Protein AF-A0A1M6HQH8-F1 (afdb_monomer_lite)

pLDDT: mean 70.28, std 17.82, range [41.41, 91.12]

Radius of gyration: 16.81 Å; chains: 1; bounding box: 34×19×58 Å

Structure (mmCIF, N/CA/C/O backbone):
data_AF-A0A1M6HQH8-F1
#
_entry.id   AF-A0A1M6HQH8-F1
#
loop_
_atom_site.group_PDB
_atom_site.id
_atom_site.type_symbol
_atom_site.label_atom_id
_atom_site.label_alt_id
_atom_site.label_comp_id
_atom_site.label_asym_id
_atom_site.label_entity_id
_atom_site.label_seq_id
_atom_site.pdbx_PDB_ins_code
_atom_site.Cartn_x
_atom_site.Cartn_y
_atom_site.Cartn_z
_atom_site.occupancy
_atom_site.B_iso_or_equiv
_atom_site.auth_seq_id
_atom_site.auth_comp_id
_atom_site.auth_asym_id
_atom_site.auth_atom_id
_atom_site.pdbx_PDB_model_num
ATOM 1 N N . MET A 1 1 ? -3.963 -12.578 -4.830 1.00 70.62 1 MET A N 1
ATOM 2 C CA . MET A 1 1 ? -4.126 -11.410 -3.934 1.00 70.62 1 MET A CA 1
ATOM 3 C C . MET A 1 1 ? -4.107 -11.902 -2.500 1.00 70.62 1 MET A C 1
ATOM 5 O O . MET A 1 1 ? -4.695 -12.945 -2.244 1.00 70.62 1 MET A O 1
ATOM 9 N N . VAL A 1 2 ? -3.427 -11.198 -1.598 1.00 86.25 2 VAL A N 1
ATOM 10 C CA . VAL A 1 2 ? -3.323 -11.579 -0.179 1.00 86.25 2 VAL A CA 1
ATOM 11 C C . VAL A 1 2 ? -3.893 -10.450 0.672 1.00 86.25 2 VAL A C 1
ATOM 13 O O . VAL A 1 2 ? -3.660 -9.284 0.361 1.00 86.25 2 VAL A O 1
ATOM 16 N N . LYS A 1 3 ? -4.661 -10.776 1.716 1.00 90.88 3 LYS A N 1
ATOM 17 C CA . LYS A 1 3 ? -5.116 -9.781 2.696 1.00 90.88 3 LYS A CA 1
ATOM 18 C C . LYS A 1 3 ? -3.959 -9.444 3.628 1.00 90.88 3 LYS A C 1
ATOM 20 O O . LYS A 1 3 ? -3.334 -10.352 4.169 1.00 90.88 3 LYS A O 1
ATOM 25 N N . VAL A 1 4 ? -3.684 -8.161 3.807 1.00 88.19 4 VAL A N 1
ATOM 26 C CA . VAL A 1 4 ? -2.585 -7.665 4.640 1.00 88.19 4 VAL A CA 1
ATOM 27 C C . VAL A 1 4 ? -3.087 -6.568 5.566 1.00 88.19 4 VAL A C 1
ATOM 29 O O . VAL A 1 4 ? -4.059 -5.881 5.255 1.00 88.19 4 VAL A O 1
ATOM 32 N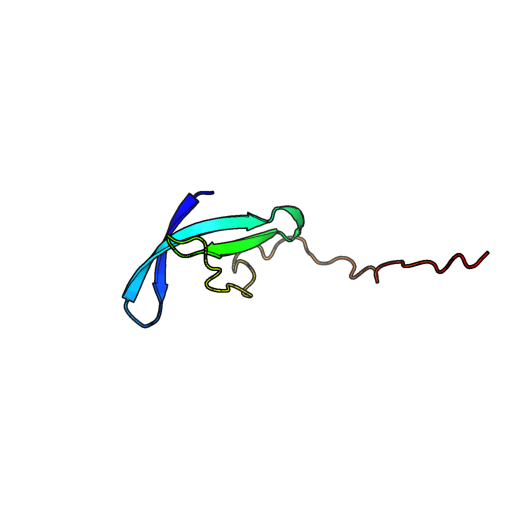 N . LYS A 1 5 ? -2.407 -6.397 6.697 1.00 90.50 5 LYS A N 1
ATOM 33 C CA . LYS A 1 5 ? -2.544 -5.218 7.551 1.00 90.50 5 LYS A CA 1
ATOM 34 C C . LYS A 1 5 ? -1.227 -4.459 7.503 1.00 90.50 5 LYS A C 1
ATOM 36 O O . LYS A 1 5 ? -0.178 -5.087 7.625 1.00 90.50 5 LYS A O 1
ATOM 41 N N . PHE A 1 6 ? -1.274 -3.154 7.290 1.00 84.75 6 PHE A N 1
ATOM 42 C CA . PHE A 1 6 ? -0.088 -2.299 7.258 1.00 84.75 6 PHE A CA 1
ATOM 43 C C . PHE A 1 6 ? -0.378 -0.993 7.990 1.00 84.75 6 PHE A C 1
ATOM 45 O O . PHE A 1 6 ? -1.525 -0.557 8.081 1.00 84.75 6 PHE A O 1
ATOM 52 N N . GLU A 1 7 ? 0.665 -0.382 8.533 1.00 85.06 7 GLU A N 1
ATOM 53 C CA . GLU A 1 7 ? 0.560 0.913 9.193 1.00 85.06 7 GLU A CA 1
ATOM 54 C C . GLU A 1 7 ? 0.652 2.038 8.162 1.00 85.06 7 GLU A C 1
ATOM 56 O O . GLU A 1 7 ? 1.536 2.058 7.305 1.00 85.06 7 GLU A O 1
ATOM 61 N N . MET A 1 8 ? -0.287 2.976 8.234 1.00 79.94 8 MET A N 1
ATOM 62 C CA . MET A 1 8 ? -0.316 4.181 7.418 1.00 79.94 8 MET A CA 1
ATOM 63 C C . MET A 1 8 ? -0.868 5.327 8.263 1.00 79.94 8 MET A C 1
ATOM 65 O O . MET A 1 8 ? -1.981 5.235 8.777 1.00 79.94 8 MET A O 1
ATOM 69 N N . ASN A 1 9 ? -0.107 6.418 8.386 1.00 83.69 9 ASN A N 1
ATOM 70 C CA . ASN A 1 9 ? -0.474 7.586 9.200 1.00 83.69 9 ASN A CA 1
ATOM 71 C C . ASN A 1 9 ? -0.817 7.212 10.658 1.00 83.69 9 ASN A C 1
ATOM 73 O O . ASN A 1 9 ? -1.882 7.582 11.153 1.00 83.69 9 ASN A O 1
ATOM 77 N N . ASP A 1 10 ? 0.043 6.410 11.299 1.00 87.12 10 ASP A N 1
ATOM 78 C CA . ASP A 1 10 ? -0.129 5.886 12.667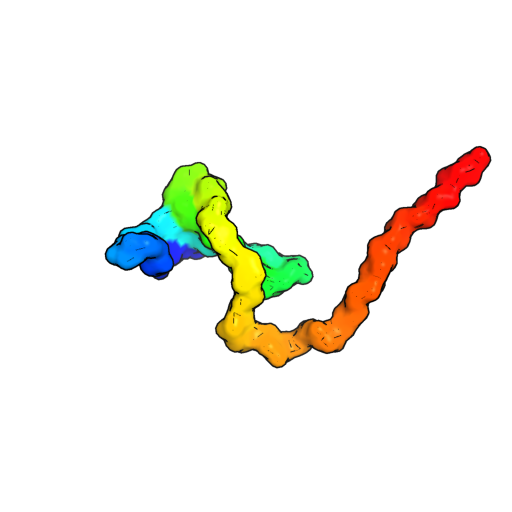 1.00 87.12 10 ASP A CA 1
ATOM 79 C C . ASP A 1 10 ? -1.423 5.084 12.893 1.00 87.12 10 ASP A C 1
ATOM 81 O O . ASP A 1 10 ? -1.883 4.895 14.020 1.00 87.12 10 ASP A O 1
ATOM 85 N N . LYS A 1 11 ? -2.035 4.594 11.810 1.00 86.00 11 LYS A N 1
ATOM 86 C CA . LYS A 1 11 ? -3.214 3.730 11.850 1.00 86.00 11 LYS A CA 1
ATOM 87 C C . LYS A 1 11 ? -2.923 2.419 11.148 1.00 86.00 11 LYS A C 1
ATOM 89 O O . LYS A 1 11 ? -2.377 2.396 10.048 1.00 86.00 11 LYS A O 1
ATOM 94 N N . VAL A 1 12 ? -3.350 1.321 11.762 1.00 88.12 12 VAL A N 1
ATOM 95 C CA . VAL A 1 12 ? -3.342 0.007 11.119 1.00 88.12 12 VAL A CA 1
ATOM 96 C C . VAL A 1 12 ? -4.514 -0.049 10.145 1.00 88.12 12 VAL A C 1
ATOM 98 O O . VAL A 1 12 ? -5.674 0.027 10.551 1.00 88.12 12 VAL A O 1
ATOM 101 N N . VAL A 1 13 ? -4.208 -0.178 8.860 1.00 87.19 13 VAL A N 1
ATOM 102 C CA . VAL A 1 13 ? -5.184 -0.278 7.777 1.00 87.19 13 VAL A CA 1
ATOM 103 C C . VAL A 1 13 ? -5.184 -1.706 7.243 1.00 87.19 13 VAL A C 1
ATOM 105 O O . VAL A 1 13 ? -4.131 -2.307 7.020 1.00 87.19 13 VAL A O 1
ATOM 108 N N . GLU A 1 14 ? -6.378 -2.264 7.040 1.00 90.69 14 GLU A N 1
ATOM 109 C CA . GLU A 1 14 ? -6.547 -3.539 6.346 1.00 90.69 14 GLU A CA 1
ATOM 110 C C . GLU A 1 14 ? -6.688 -3.308 4.841 1.00 90.69 14 GLU A C 1
ATOM 112 O O . GLU A 1 14 ? -7.451 -2.453 4.384 1.00 90.69 14 GLU A O 1
ATOM 117 N N . GLY A 1 15 ? -5.969 -4.104 4.059 1.00 90.50 15 GLY A N 1
ATOM 118 C CA . GLY A 1 15 ? -5.986 -3.990 2.613 1.00 90.50 15 GLY A CA 1
ATOM 119 C C . GLY A 1 15 ? -5.555 -5.263 1.905 1.00 90.50 15 GLY A C 1
ATOM 120 O O . GLY A 1 15 ? -5.528 -6.364 2.466 1.00 90.50 15 GLY A O 1
ATOM 121 N N . LYS A 1 16 ? -5.242 -5.113 0.624 1.00 91.12 16 LYS A N 1
ATOM 122 C CA . LYS A 1 16 ? -4.855 -6.203 -0.268 1.00 91.12 16 LYS A CA 1
ATOM 123 C C . LYS A 1 16 ? -3.477 -5.927 -0.844 1.00 91.12 16 LYS A C 1
ATOM 125 O O . LYS A 1 16 ? -3.188 -4.830 -1.305 1.00 91.12 16 LYS A O 1
ATOM 130 N N . ALA A 1 17 ? -2.649 -6.958 -0.875 1.00 88.00 17 ALA A N 1
ATOM 131 C CA . ALA A 1 17 ? -1.363 -6.943 -1.542 1.00 88.00 17 ALA A CA 1
ATOM 132 C C . ALA A 1 17 ? -1.425 -7.785 -2.823 1.00 88.00 17 ALA A C 1
ATOM 134 O O . ALA A 1 17 ? -1.924 -8.922 -2.831 1.00 88.00 17 ALA A O 1
ATOM 135 N N . VAL A 1 18 ? -0.916 -7.222 -3.917 1.00 87.06 18 VAL A N 1
ATOM 136 C CA . VAL A 1 18 ? -0.809 -7.889 -5.217 1.00 87.06 18 VAL A CA 1
ATOM 137 C C . VAL A 1 18 ? 0.633 -7.818 -5.689 1.00 87.06 18 VAL A C 1
ATOM 139 O O . VAL A 1 18 ? 1.163 -6.737 -5.941 1.00 87.06 18 VAL A O 1
ATOM 142 N N . LEU A 1 19 ? 1.261 -8.985 -5.813 1.00 84.81 19 LEU A N 1
ATOM 143 C CA . LEU A 1 19 ? 2.589 -9.111 -6.397 1.00 84.81 19 LEU A CA 1
ATOM 144 C C . LEU A 1 19 ? 2.478 -8.968 -7.915 1.00 84.81 19 LEU A C 1
ATOM 146 O O . LEU A 1 19 ? 1.705 -9.686 -8.549 1.00 84.81 19 LEU A O 1
ATOM 150 N N . ASN A 1 20 ? 3.264 -8.067 -8.491 1.00 80.94 20 ASN A N 1
ATOM 151 C CA . ASN A 1 20 ? 3.507 -8.020 -9.919 1.00 80.94 20 ASN A CA 1
ATOM 152 C C . ASN A 1 20 ? 4.760 -8.859 -10.228 1.00 80.94 20 ASN A C 1
ATOM 154 O O . ASN A 1 20 ? 5.875 -8.403 -9.952 1.00 80.94 20 ASN A O 1
ATOM 158 N N . PRO A 1 21 ? 4.612 -10.076 -10.781 1.00 80.81 21 PRO A N 1
ATOM 159 C CA . PRO A 1 21 ? 5.745 -10.966 -11.023 1.00 80.81 21 PRO A CA 1
ATOM 160 C C . PRO A 1 21 ? 6.709 -10.414 -12.079 1.00 80.81 21 PRO A C 1
ATOM 162 O O . PRO A 1 21 ? 7.910 -10.637 -11.966 1.00 80.81 21 PRO A O 1
ATOM 165 N N . GLN A 1 22 ? 6.210 -9.644 -13.054 1.00 79.31 22 GLN A N 1
ATOM 166 C CA . GLN A 1 22 ? 7.026 -9.068 -14.127 1.00 79.31 22 GLN A CA 1
ATOM 167 C C . GLN A 1 22 ? 8.063 -8.080 -13.583 1.00 79.31 22 GLN A C 1
ATOM 169 O O . GLN A 1 22 ? 9.220 -8.096 -13.990 1.00 79.31 22 GLN A O 1
ATOM 174 N N . TYR A 1 23 ? 7.645 -7.224 -12.651 1.00 77.19 23 TYR A N 1
ATOM 175 C CA . TYR A 1 23 ? 8.495 -6.176 -12.078 1.00 77.19 23 TYR A CA 1
ATOM 176 C C . TYR A 1 23 ? 9.020 -6.523 -10.685 1.00 77.19 23 TYR A C 1
ATOM 178 O O . TYR A 1 23 ? 9.659 -5.684 -10.057 1.00 77.19 23 TYR A O 1
ATOM 186 N N . LYS A 1 24 ? 8.726 -7.734 -10.188 1.00 78.94 24 LYS A N 1
ATOM 187 C CA . LYS A 1 24 ? 9.021 -8.181 -8.818 1.00 78.94 24 LYS A CA 1
ATOM 188 C C . LYS A 1 24 ? 8.640 -7.122 -7.762 1.00 78.94 24 LYS A C 1
ATOM 190 O O . LYS A 1 24 ? 9.355 -6.932 -6.784 1.00 78.94 24 LYS A O 1
ATOM 195 N N . ASN A 1 25 ? 7.530 -6.403 -7.969 1.00 79.69 25 ASN A N 1
ATOM 196 C CA . ASN A 1 25 ? 7.067 -5.353 -7.056 1.00 79.69 25 ASN A CA 1
ATOM 197 C C . ASN A 1 25 ? 5.749 -5.738 -6.383 1.00 79.69 25 ASN A C 1
ATOM 199 O O . ASN A 1 25 ? 4.940 -6.477 -6.942 1.00 79.69 25 ASN A O 1
ATOM 203 N N . LEU A 1 26 ? 5.534 -5.247 -5.165 1.00 82.62 26 LEU A N 1
ATOM 204 C CA . LEU A 1 26 ? 4.282 -5.438 -4.445 1.00 82.62 26 LEU A CA 1
ATOM 205 C C . LEU A 1 26 ? 3.466 -4.157 -4.534 1.00 82.62 26 LEU A C 1
ATOM 207 O O . LEU A 1 26 ? 3.971 -3.083 -4.221 1.00 82.62 26 LEU A O 1
ATOM 211 N N . ASN A 1 27 ? 2.208 -4.275 -4.942 1.00 85.88 27 ASN A N 1
ATOM 212 C CA . ASN A 1 27 ? 1.251 -3.179 -4.933 1.00 85.88 27 ASN A CA 1
ATOM 213 C C . ASN A 1 27 ? 0.293 -3.358 -3.757 1.00 85.88 27 ASN A C 1
ATOM 215 O O . ASN A 1 27 ? -0.335 -4.413 -3.629 1.00 85.88 27 ASN A O 1
ATOM 219 N N . LEU A 1 28 ? 0.182 -2.325 -2.922 1.00 87.25 28 LEU A N 1
ATOM 220 C CA . LEU A 1 28 ? -0.808 -2.257 -1.852 1.00 87.25 28 LEU A CA 1
ATOM 221 C C . LEU A 1 28 ? -2.065 -1.523 -2.312 1.00 87.25 28 LEU A C 1
ATOM 223 O O . LEU A 1 28 ? -2.003 -0.477 -2.967 1.00 87.25 28 LEU A O 1
ATOM 227 N N . TYR A 1 29 ? -3.196 -2.083 -1.915 1.00 88.44 29 TYR A N 1
ATOM 228 C CA . TYR A 1 29 ? -4.527 -1.562 -2.153 1.00 88.44 29 TYR A CA 1
ATOM 229 C C . TYR A 1 29 ? -5.293 -1.510 -0.837 1.00 88.44 29 TYR A C 1
ATOM 231 O O . TYR A 1 29 ? -5.091 -2.368 0.026 1.00 88.44 29 TYR A O 1
ATOM 239 N N . ASP A 1 30 ? -6.188 -0.540 -0.694 1.00 87.88 30 ASP A N 1
ATOM 240 C CA . ASP A 1 30 ? -7.186 -0.564 0.373 1.00 87.88 30 ASP A CA 1
ATOM 241 C C . ASP A 1 30 ? -8.252 -1.653 0.121 1.00 87.88 30 ASP A C 1
ATOM 243 O O . ASP A 1 30 ? -8.170 -2.475 -0.804 1.00 87.88 30 ASP A O 1
ATOM 247 N N . SER A 1 31 ? -9.265 -1.686 0.983 1.00 86.56 31 SER A N 1
ATOM 248 C CA . SER A 1 31 ? -10.389 -2.616 0.852 1.00 86.56 31 SER A CA 1
ATOM 249 C C . SER A 1 31 ? -11.193 -2.389 -0.436 1.00 86.56 31 SER A C 1
ATOM 251 O O . SER A 1 31 ? -11.605 -3.371 -1.073 1.00 86.56 31 SER A O 1
ATOM 253 N N . ASP A 1 32 ? -11.302 -1.127 -0.853 1.00 88.56 32 ASP A N 1
ATOM 254 C CA . ASP A 1 32 ? -12.015 -0.632 -2.033 1.00 88.56 32 ASP A CA 1
ATOM 255 C C . ASP A 1 32 ? -11.201 -0.746 -3.339 1.00 88.56 32 ASP A C 1
ATOM 257 O O . ASP A 1 32 ? -11.665 -0.327 -4.396 1.00 88.56 32 ASP A O 1
ATOM 261 N N . MET A 1 33 ? -10.017 -1.376 -3.300 1.00 86.06 33 MET A N 1
ATOM 262 C CA . 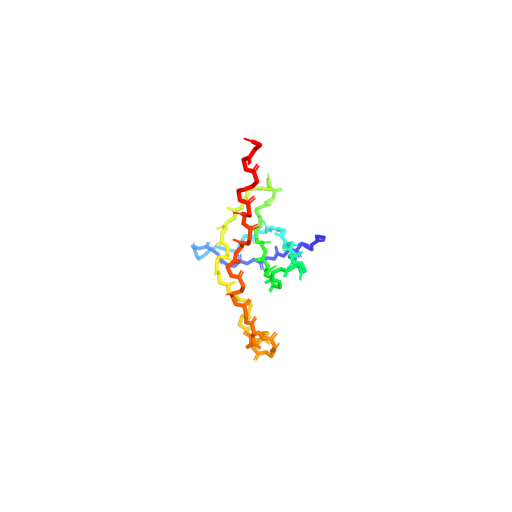MET A 1 33 ? -9.090 -1.533 -4.433 1.00 86.06 33 MET A CA 1
ATOM 263 C C . MET A 1 33 ? -8.470 -0.221 -4.950 1.00 86.06 33 MET A C 1
ATOM 265 O O . MET A 1 33 ? -7.911 -0.200 -6.051 1.00 86.06 33 MET A O 1
ATOM 269 N N . ASN A 1 34 ? -8.460 0.849 -4.154 1.00 85.38 34 ASN A N 1
ATOM 270 C CA . ASN A 1 34 ? -7.665 2.035 -4.453 1.00 85.38 34 ASN A CA 1
ATOM 271 C C . ASN A 1 34 ? -6.195 1.765 -4.131 1.00 85.38 34 ASN A C 1
ATOM 273 O O . ASN A 1 34 ? -5.845 1.253 -3.065 1.00 85.38 34 ASN A O 1
ATOM 277 N N . ARG A 1 35 ? -5.309 2.107 -5.070 1.00 83.81 35 ARG A N 1
ATOM 278 C CA . ARG A 1 35 ? -3.864 1.910 -4.914 1.00 83.81 35 ARG A CA 1
ATOM 279 C C . ARG A 1 35 ? -3.325 2.894 -3.875 1.00 83.81 35 ARG A C 1
ATOM 281 O O . ARG A 1 35 ? -3.328 4.096 -4.114 1.00 83.81 35 ARG A O 1
ATOM 288 N N . ILE A 1 36 ? -2.787 2.372 -2.775 1.00 82.12 36 ILE A N 1
ATOM 289 C CA . ILE A 1 36 ? -2.203 3.176 -1.683 1.00 82.12 3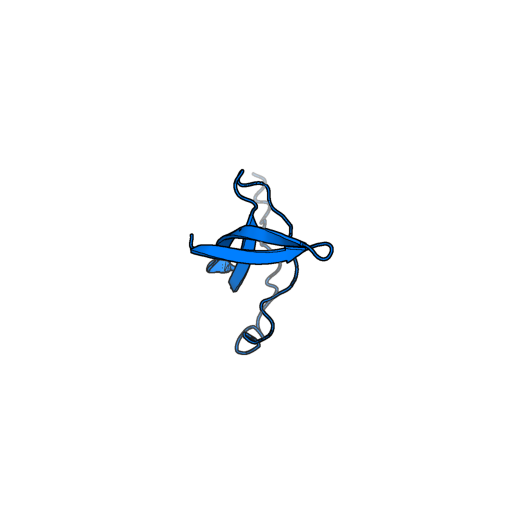6 ILE A CA 1
ATOM 290 C C . ILE A 1 36 ? -0.783 3.674 -2.019 1.00 82.12 36 ILE A C 1
ATOM 292 O O . ILE A 1 36 ? -0.280 4.607 -1.406 1.00 82.12 36 ILE A O 1
ATOM 296 N N . ASN A 1 37 ? -0.196 3.135 -3.093 1.00 61.94 37 ASN A N 1
ATOM 297 C CA . ASN A 1 37 ? 1.096 3.495 -3.678 1.00 61.94 37 ASN A CA 1
ATOM 298 C C . ASN A 1 37 ? 2.311 3.051 -2.843 1.00 61.94 37 ASN A C 1
ATOM 300 O O . ASN A 1 37 ? 2.764 3.718 -1.920 1.00 61.94 37 ASN A O 1
ATOM 304 N N . THR A 1 38 ? 2.892 1.922 -3.247 1.00 61.00 38 THR A N 1
ATOM 305 C CA . THR A 1 38 ? 4.185 1.416 -2.779 1.00 61.00 38 THR A CA 1
ATOM 306 C C . THR A 1 38 ? 5.177 1.441 -3.933 1.00 61.00 38 THR A C 1
ATOM 308 O O . THR A 1 38 ? 5.528 0.414 -4.503 1.00 61.00 38 THR A O 1
ATOM 311 N N . ASN A 1 39 ? 5.664 2.631 -4.287 1.00 56.75 39 ASN A N 1
ATOM 312 C CA . ASN A 1 39 ? 6.817 2.761 -5.187 1.00 56.75 39 ASN A CA 1
ATOM 313 C C . ASN A 1 39 ? 8.129 2.246 -4.555 1.00 56.75 39 ASN A C 1
ATOM 315 O O . ASN A 1 39 ? 9.181 2.316 -5.186 1.00 56.75 39 ASN A O 1
ATOM 319 N N . LYS A 1 40 ? 8.093 1.728 -3.319 1.00 56.28 40 LYS A N 1
ATOM 320 C CA . LYS A 1 40 ? 9.234 1.049 -2.712 1.00 56.28 40 LYS A CA 1
ATOM 321 C C . LYS A 1 40 ? 9.362 -0.362 -3.282 1.00 56.28 40 LYS A C 1
ATOM 323 O O . LYS A 1 40 ? 8.434 -1.165 -3.195 1.00 56.28 40 LYS A O 1
ATOM 328 N N . ALA A 1 41 ? 10.530 -0.645 -3.856 1.00 54.06 41 ALA A N 1
ATOM 329 C CA . ALA A 1 41 ? 10.964 -2.011 -4.111 1.00 54.06 41 ALA A CA 1
ATOM 330 C C . ALA A 1 41 ? 10.936 -2.802 -2.793 1.00 54.06 41 ALA A C 1
ATOM 332 O O . ALA A 1 41 ? 11.112 -2.228 -1.718 1.00 54.06 41 ALA A O 1
ATOM 333 N N . LEU A 1 42 ? 10.678 -4.107 -2.875 1.00 55.25 42 LEU A N 1
ATOM 334 C CA . LEU A 1 42 ? 10.709 -4.993 -1.715 1.00 55.25 42 LEU A CA 1
ATOM 335 C C . LEU A 1 42 ? 12.142 -5.012 -1.151 1.00 55.25 42 LEU A C 1
ATOM 337 O O . LEU A 1 42 ? 13.016 -5.664 -1.725 1.00 55.25 42 LEU A O 1
ATOM 341 N N . GLU A 1 43 ? 12.393 -4.276 -0.061 1.00 50.03 43 GLU A N 1
ATOM 342 C CA . GLU A 1 43 ? 13.651 -4.368 0.691 1.00 50.03 43 GLU A CA 1
ATOM 343 C C . GLU A 1 43 ? 13.808 -5.821 1.161 1.00 50.03 43 GLU A C 1
ATOM 345 O O . GLU A 1 43 ? 12.955 -6.351 1.872 1.00 50.03 43 GLU A O 1
ATOM 350 N N . GLY A 1 44 ? 14.855 -6.495 0.676 1.00 48.28 44 GLY A N 1
ATOM 351 C CA . GLY A 1 44 ? 15.088 -7.926 0.902 1.00 48.28 44 GLY A CA 1
ATOM 352 C C . GLY A 1 44 ? 14.948 -8.827 -0.3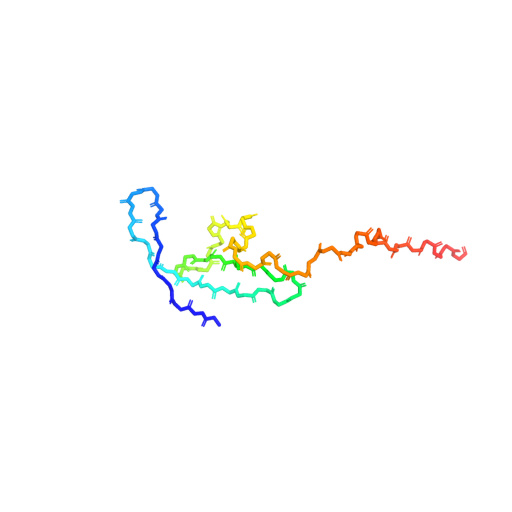33 1.00 48.28 44 GLY A C 1
ATOM 353 O O . GLY A 1 44 ? 15.313 -9.995 -0.254 1.00 48.28 44 GLY A O 1
ATOM 354 N N . MET A 1 45 ? 14.510 -8.311 -1.491 1.00 48.31 45 MET A N 1
ATOM 355 C CA . MET A 1 45 ? 14.677 -8.985 -2.797 1.00 48.31 45 MET A CA 1
ATOM 356 C C . MET A 1 45 ? 15.884 -8.429 -3.578 1.00 48.31 45 MET A C 1
ATOM 358 O O . MET A 1 45 ? 15.851 -8.323 -4.802 1.00 48.31 45 MET A O 1
ATOM 362 N N . GLU A 1 46 ? 16.966 -8.063 -2.885 1.00 46.25 46 GLU A N 1
ATOM 363 C CA . GLU A 1 46 ? 18.206 -7.527 -3.482 1.00 46.25 46 GLU A CA 1
ATOM 364 C C . GLU A 1 46 ? 19.112 -8.597 -4.113 1.00 46.25 46 GLU A C 1
ATOM 366 O O . GLU A 1 46 ? 20.327 -8.430 -4.220 1.00 46.25 46 GLU A O 1
ATOM 371 N N . GLN A 1 47 ? 18.545 -9.705 -4.579 1.00 47.31 47 GLN A N 1
ATOM 372 C CA . GLN A 1 47 ? 19.272 -10.624 -5.439 1.00 47.31 47 GLN A CA 1
ATOM 373 C C . GLN A 1 47 ? 18.577 -10.661 -6.803 1.00 47.31 47 GLN A C 1
ATOM 375 O O . GLN A 1 47 ? 17.405 -11.006 -6.924 1.00 47.31 47 GLN A O 1
ATOM 380 N N . GLU A 1 48 ? 19.349 -10.283 -7.828 1.00 45.28 48 GLU A N 1
ATOM 381 C CA . GLU A 1 48 ? 19.092 -10.495 -9.262 1.00 45.28 48 GLU A CA 1
ATOM 382 C C . GLU A 1 48 ? 18.301 -9.441 -10.059 1.00 45.28 48 GLU A C 1
ATOM 384 O O . GLU A 1 48 ? 17.448 -9.807 -10.866 1.00 45.28 48 GLU A O 1
ATOM 389 N N . GLN A 1 49 ? 18.625 -8.146 -9.953 1.00 43.50 49 GLN A N 1
ATOM 390 C CA . GLN A 1 49 ? 18.424 -7.220 -11.090 1.00 43.50 49 GLN A CA 1
ATOM 391 C C . GLN A 1 49 ? 19.603 -6.247 -11.280 1.00 43.50 49 GLN A C 1
ATOM 393 O O . GLN A 1 49 ? 19.436 -5.045 -11.467 1.00 43.50 49 GLN A O 1
ATOM 398 N N . LYS A 1 50 ? 20.832 -6.776 -11.318 1.00 43.78 50 LYS A N 1
ATOM 399 C CA . LYS A 1 50 ? 21.794 -6.278 -12.310 1.00 43.78 50 LYS A CA 1
ATOM 400 C C . LYS A 1 50 ? 21.426 -6.969 -13.617 1.00 43.78 50 LYS A C 1
ATOM 402 O O . LYS A 1 50 ? 21.843 -8.102 -13.798 1.00 43.78 50 LYS A O 1
ATOM 407 N N . ASN A 1 51 ? 20.590 -6.352 -14.447 1.00 43.75 51 ASN A N 1
ATOM 408 C CA . ASN A 1 51 ? 20.733 -6.387 -15.904 1.00 43.75 51 ASN A CA 1
ATOM 409 C C . ASN A 1 51 ? 19.635 -5.562 -16.582 1.00 43.75 51 ASN A C 1
ATOM 411 O O . ASN A 1 51 ? 18.443 -5.772 -16.390 1.00 43.75 51 ASN A O 1
ATOM 415 N N . GLU A 1 52 ? 20.119 -4.629 -17.399 1.00 42.06 52 GLU A N 1
ATOM 416 C CA . GLU A 1 52 ? 19.517 -4.246 -18.670 1.00 42.06 52 GLU A CA 1
ATOM 417 C C . GLU A 1 52 ? 18.175 -3.511 -18.597 1.00 42.06 52 GLU A C 1
ATOM 419 O O . GLU A 1 52 ? 17.111 -4.009 -18.956 1.00 42.06 52 GLU A O 1
ATOM 424 N N . LYS A 1 53 ? 18.280 -2.204 -18.318 1.00 43.41 53 LYS A N 1
ATOM 425 C CA . LYS A 1 53 ? 17.438 -1.207 -18.993 1.00 43.41 53 LYS A CA 1
ATOM 426 C C . LYS A 1 53 ? 17.698 -1.284 -20.505 1.00 43.41 53 LYS A C 1
ATOM 428 O O . LYS A 1 53 ? 18.396 -0.447 -21.073 1.00 43.41 53 LYS A O 1
ATOM 433 N N . ALA A 1 54 ? 17.156 -2.310 -21.155 1.00 41.41 54 ALA A N 1
ATOM 434 C CA . ALA A 1 54 ? 16.920 -2.305 -22.582 1.00 41.41 54 ALA A CA 1
ATOM 435 C C . ALA A 1 54 ? 15.871 -1.220 -22.836 1.00 41.41 54 ALA A C 1
ATOM 437 O O . ALA A 1 54 ? 14.696 -1.370 -22.502 1.00 41.41 54 ALA A O 1
ATOM 438 N N . ASN A 1 55 ? 16.339 -0.087 -23.358 1.00 45.62 55 ASN A N 1
ATOM 439 C CA . ASN A 1 55 ? 15.493 0.921 -23.973 1.00 45.62 55 ASN A CA 1
ATOM 440 C C . ASN A 1 55 ? 14.473 0.214 -24.869 1.00 45.62 55 ASN A C 1
ATOM 442 O O . ASN A 1 55 ? 14.847 -0.547 -25.766 1.00 45.62 55 ASN A O 1
ATOM 446 N N . ALA A 1 56 ? 13.196 0.442 -24.572 1.00 50.69 56 ALA A N 1
ATOM 447 C CA . ALA A 1 56 ? 12.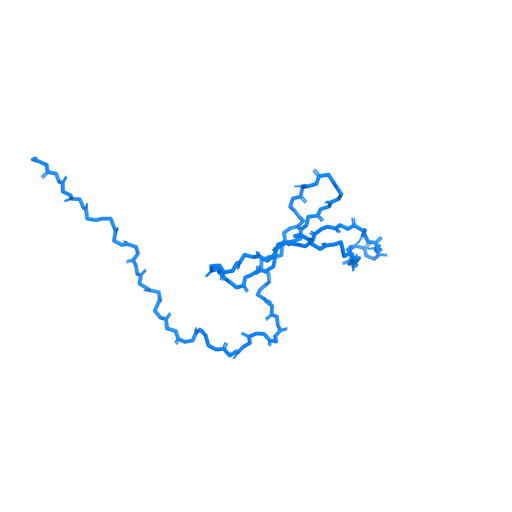083 -0.051 -25.351 1.00 50.69 56 ALA A CA 1
ATOM 448 C C . ALA A 1 56 ? 12.315 0.291 -26.829 1.00 50.69 56 ALA A C 1
ATOM 450 O O . ALA A 1 56 ? 12.426 1.455 -27.214 1.00 50.69 56 ALA A O 1
ATOM 451 N N . ARG A 1 57 ? 12.432 -0.757 -27.647 1.00 52.44 57 ARG A N 1
ATOM 452 C CA . ARG A 1 57 ? 12.325 -0.668 -29.098 1.00 52.44 57 ARG A CA 1
ATOM 453 C C . ARG A 1 57 ? 10.891 -0.264 -29.430 1.00 52.44 57 ARG A C 1
ATOM 455 O O . ARG A 1 57 ? 10.002 -1.102 -29.352 1.00 52.44 57 ARG A O 1
ATOM 462 N N . GLU A 1 58 ? 10.698 0.957 -29.902 1.00 50.59 58 GLU A N 1
ATOM 463 C CA . GLU A 1 58 ? 9.681 1.222 -30.920 1.00 50.59 58 GLU A CA 1
ATOM 464 C C . GLU A 1 58 ? 10.412 1.566 -32.218 1.00 50.59 58 GLU A C 1
ATOM 466 O O . GLU A 1 58 ? 10.827 2.696 -32.472 1.00 50.59 58 GLU A O 1
ATOM 471 N N . GLN A 1 59 ? 10.652 0.526 -33.023 1.00 50.50 59 GLN A N 1
ATOM 472 C CA . GLN A 1 59 ? 11.054 0.682 -34.415 1.00 50.50 59 GLN A CA 1
ATOM 473 C C . GLN A 1 59 ? 9.921 1.384 -35.164 1.00 50.50 59 GLN A C 1
ATOM 475 O O . GLN A 1 59 ? 8.840 0.826 -35.345 1.00 50.50 59 GLN A O 1
ATOM 480 N N . SER A 1 60 ? 10.185 2.597 -35.640 1.00 59.97 60 SER A N 1
ATOM 481 C CA . SER A 1 60 ? 9.348 3.249 -36.638 1.00 59.97 60 SER A CA 1
ATOM 482 C C . SER A 1 60 ? 9.582 2.580 -37.993 1.00 59.97 60 SER A C 1
ATOM 484 O O . SER A 1 60 ? 10.483 2.938 -38.743 1.00 59.97 60 SER A O 1
ATOM 486 N N . ILE A 1 61 ? 8.757 1.592 -38.333 1.00 57.72 61 ILE A N 1
ATOM 487 C CA . ILE A 1 61 ? 8.567 1.220 -39.736 1.00 57.72 61 ILE A CA 1
ATOM 488 C C . ILE A 1 61 ? 7.512 2.183 -40.280 1.00 57.72 61 ILE A C 1
ATOM 490 O O . ILE A 1 61 ? 6.311 1.957 -40.135 1.00 57.72 61 ILE A O 1
ATOM 494 N N . LYS A 1 62 ? 7.958 3.298 -40.866 1.00 56.38 62 LYS A N 1
ATOM 495 C CA . LYS A 1 62 ? 7.115 4.058 -41.795 1.00 56.38 62 LYS A CA 1
ATOM 496 C C . LYS A 1 62 ? 7.220 3.390 -43.171 1.00 56.38 62 LYS A C 1
ATOM 498 O O . LYS A 1 62 ? 8.327 3.101 -43.618 1.00 56.38 62 LYS A O 1
ATOM 503 N N . ARG A 1 63 ? 6.053 3.087 -43.748 1.00 53.00 63 ARG A N 1
ATOM 504 C CA . ARG A 1 63 ? 5.859 2.627 -45.134 1.00 53.00 63 ARG A CA 1
ATOM 505 C C . ARG A 1 63 ? 6.298 3.681 -46.138 1.00 53.00 63 ARG A C 1
ATOM 507 O O . ARG A 1 63 ? 6.149 4.879 -45.807 1.00 53.00 63 ARG A O 1
#

Secondary structure (DSSP, 8-state):
-EEEEEEETTEEEEEEEEEETTTTEEEEE-TT--B----S--TT--SS--S------------

Sequence (63 aa):
MVKVKFEMNDKVVEGKAVLNPQYKNLNLYDSDMNRINTNKALEGMEQEQKNEKANAREQSIKR

Organism: NCBI:txid1118202

Foldseek 3Di:
DDWDWDDDPNDTAIWDWDQDPVVRAIWTAHPVRHTPDDPDHPPPPPPDPPDDPPPDDPDPPDD